Protein AF-A0A5S5BN39-F1 (afdb_monomer_lite)

Sequence (90 aa):
MGIPLRDYDEMTPHELAIFIEENQKREKFMHDERVTQAYLNAVLQRAKRMPKLEKLIGKAPVKKKPMTDKQMLNVIRALNKQMGGKEVGG

Foldseek 3Di:
DPDDPVVVVVDDPVVVVVVVVVVVVVVVVVVVVVVVVVVVVVVQVPDPDRDDPCVVVNDDPDPDPPDDPVRVVVVVVVVCVVVVHDDDDD

Secondary structure (DSSP, 8-state):
----HHHHHHS-HHHHHHHHHHHHHHHHHHHHHHHHHHHHHHHHHH-SSPPPHHHHS-PPP--PPPPPHHHHHHHHHHHHHHTTPPP---

Organism: NCBI:txid582686

pLDDT: mean 83.04, std 10.42, range [38.88, 97.12]

Structure (mmCIF, N/CA/C/O backbone):
data_AF-A0A5S5BN39-F1
#
_entry.id   AF-A0A5S5BN39-F1
#
loop_
_atom_site.group_PDB
_atom_site.id
_atom_site.type_symbol
_atom_site.label_atom_id
_atom_site.label_alt_id
_atom_site.label_comp_id
_atom_site.label_asym_id
_atom_site.label_entity_id
_atom_site.label_seq_id
_atom_site.pdbx_PDB_ins_code
_atom_site.Cartn_x
_atom_site.Cartn_y
_atom_site.Cartn_z
_atom_site.occupancy
_atom_site.B_iso_or_equiv
_atom_site.auth_seq_id
_atom_site.auth_comp_id
_atom_site.auth_asym_id
_atom_site.auth_atom_id
_atom_site.pdbx_PDB_model_num
ATOM 1 N N . MET A 1 1 ? 14.142 -14.056 -11.513 1.00 60.78 1 MET A N 1
ATOM 2 C CA . MET A 1 1 ? 14.222 -13.530 -12.891 1.00 60.78 1 MET A CA 1
ATOM 3 C C . MET A 1 1 ? 12.880 -13.764 -13.569 1.00 60.78 1 MET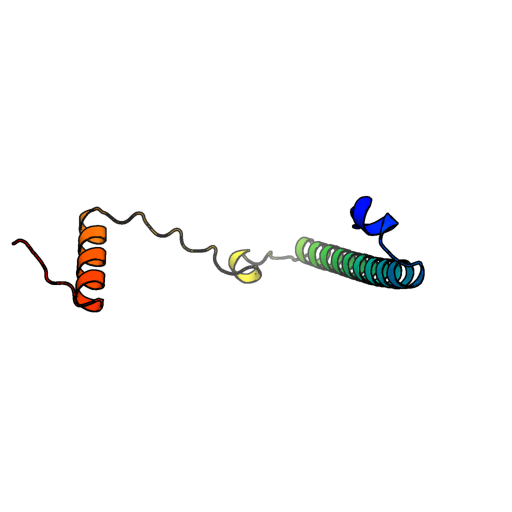 A C 1
ATOM 5 O O . MET A 1 1 ? 12.611 -14.874 -13.997 1.00 60.78 1 MET A O 1
ATOM 9 N N . GLY A 1 2 ? 11.977 -12.784 -13.557 1.00 67.50 2 GLY A N 1
ATOM 10 C CA . GLY A 1 2 ? 10.613 -12.932 -14.094 1.00 67.50 2 GLY A CA 1
ATOM 11 C C . GLY A 1 2 ? 10.516 -12.869 -15.624 1.00 67.50 2 GLY A C 1
ATOM 12 O O . GLY A 1 2 ? 9.534 -12.329 -16.115 1.00 67.50 2 GLY A O 1
ATOM 13 N N . ILE A 1 3 ? 11.532 -13.344 -16.351 1.00 71.75 3 ILE A N 1
ATOM 14 C CA . ILE A 1 3 ? 11.553 -13.354 -17.821 1.00 71.75 3 ILE A CA 1
ATOM 15 C C . ILE A 1 3 ? 11.063 -14.732 -18.293 1.00 71.75 3 ILE A C 1
ATOM 17 O O . ILE A 1 3 ? 11.616 -15.743 -17.844 1.00 71.75 3 ILE A O 1
ATOM 21 N N . PRO A 1 4 ? 10.051 -14.816 -19.171 1.00 75.31 4 PRO A N 1
ATOM 22 C CA . PRO A 1 4 ? 9.737 -16.045 -19.892 1.00 75.31 4 PRO A CA 1
ATOM 23 C C . PRO A 1 4 ? 10.955 -16.500 -20.706 1.00 75.31 4 PRO A C 1
ATOM 25 O O . PRO A 1 4 ? 11.563 -15.690 -21.393 1.00 75.31 4 PRO A O 1
ATOM 28 N N . LEU A 1 5 ? 11.301 -17.792 -20.683 1.00 64.56 5 LEU A N 1
ATOM 29 C CA . LEU A 1 5 ? 12.482 -18.337 -21.388 1.00 64.56 5 LEU A CA 1
ATOM 30 C C . LEU A 1 5 ? 12.576 -17.931 -22.871 1.00 64.56 5 LEU A C 1
ATOM 32 O O . LEU A 1 5 ? 13.671 -17.806 -23.399 1.00 64.56 5 LEU A O 1
ATOM 36 N N . ARG A 1 6 ? 11.437 -17.698 -23.525 1.00 70.44 6 ARG A N 1
ATOM 37 C CA . ARG A 1 6 ? 11.365 -17.250 -24.918 1.00 70.44 6 ARG A CA 1
ATOM 38 C C . ARG A 1 6 ? 11.889 -15.825 -25.122 1.00 70.44 6 ARG A C 1
ATOM 40 O O . ARG A 1 6 ? 12.600 -15.578 -26.084 1.00 70.44 6 ARG A O 1
ATOM 47 N N . ASP A 1 7 ? 11.580 -14.921 -24.200 1.00 67.81 7 ASP A N 1
ATOM 48 C CA . ASP A 1 7 ? 11.997 -13.519 -24.294 1.00 67.81 7 ASP A CA 1
ATOM 49 C C . ASP A 1 7 ? 13.489 -13.364 -23.948 1.00 67.81 7 ASP A C 1
ATOM 51 O O . ASP A 1 7 ? 14.108 -12.367 -24.295 1.00 67.81 7 ASP A O 1
ATOM 55 N N . TYR A 1 8 ? 14.083 -14.358 -23.276 1.00 70.25 8 TYR A N 1
ATOM 56 C CA . TYR A 1 8 ? 15.510 -14.387 -22.956 1.00 70.25 8 TYR A CA 1
ATOM 57 C C . TYR A 1 8 ? 16.389 -14.607 -24.197 1.00 70.25 8 TYR A C 1
ATOM 59 O O . TYR A 1 8 ? 17.406 -13.933 -24.335 1.00 70.25 8 TYR A O 1
ATOM 67 N N . ASP A 1 9 ? 15.986 -15.505 -25.102 1.00 75.56 9 ASP A N 1
ATOM 68 C CA . ASP A 1 9 ? 16.736 -15.803 -26.335 1.00 75.56 9 ASP A CA 1
ATOM 69 C C . ASP A 1 9 ? 16.628 -14.680 -27.381 1.00 75.56 9 ASP A C 1
ATOM 71 O O . ASP A 1 9 ? 17.504 -14.536 -28.234 1.00 75.56 9 ASP A O 1
ATOM 75 N N . GLU A 1 10 ? 15.566 -13.874 -27.316 1.00 82.38 10 GLU A N 1
ATOM 76 C CA . GLU A 1 10 ? 15.335 -12.739 -28.219 1.00 82.38 10 GLU A CA 1
ATOM 77 C C . GLU A 1 10 ? 15.982 -11.428 -27.711 1.00 82.38 10 GLU A C 1
ATOM 79 O O . GLU A 1 10 ? 16.070 -10.459 -28.466 1.00 82.38 10 GLU A O 1
ATOM 84 N N . MET A 1 11 ? 16.466 -11.384 -26.460 1.00 83.00 11 MET A N 1
ATOM 85 C CA . MET A 1 11 ? 17.073 -10.192 -25.851 1.00 83.00 11 MET A CA 1
ATOM 86 C C . MET A 1 11 ? 18.568 -10.060 -26.139 1.00 83.00 11 MET A C 1
ATOM 88 O O . MET A 1 11 ? 19.351 -11.009 -26.064 1.00 83.00 11 MET A O 1
ATOM 92 N N . THR A 1 12 ? 19.006 -8.822 -26.352 1.00 88.62 12 THR A N 1
ATOM 93 C CA . THR A 1 12 ? 20.433 -8.501 -26.385 1.00 88.62 12 THR A CA 1
ATOM 94 C C . THR A 1 12 ? 21.041 -8.523 -24.972 1.00 88.62 12 THR A C 1
ATOM 96 O O . THR A 1 12 ? 20.349 -8.256 -23.982 1.00 88.62 12 THR A O 1
ATOM 99 N N . PRO A 1 13 ? 22.364 -8.747 -24.829 1.00 84.19 13 PRO A N 1
ATOM 100 C CA . PRO A 1 13 ? 23.032 -8.698 -23.524 1.00 84.19 13 PRO A CA 1
ATOM 101 C C . PRO A 1 13 ? 22.834 -7.374 -22.767 1.00 84.19 13 PRO A C 1
ATOM 103 O O . PRO A 1 13 ? 22.824 -7.359 -21.537 1.00 84.19 13 PRO A O 1
ATOM 106 N N . HIS A 1 14 ? 22.666 -6.264 -23.492 1.00 87.19 14 HIS A N 1
ATOM 107 C CA . HIS A 1 14 ? 22.407 -4.951 -22.906 1.00 87.19 14 HIS A CA 1
ATOM 108 C C . HIS A 1 14 ? 21.003 -4.859 -22.294 1.00 87.19 14 HIS A C 1
ATOM 110 O O . HIS A 1 14 ? 20.853 -4.416 -21.157 1.00 87.19 14 HIS A O 1
ATOM 116 N N . GLU A 1 15 ? 19.983 -5.332 -23.010 1.00 86.00 15 GLU A N 1
ATOM 117 C CA . GLU A 1 15 ? 18.600 -5.369 -22.516 1.00 86.00 15 GLU A CA 1
ATOM 118 C C . GLU A 1 15 ? 18.458 -6.315 -21.324 1.00 86.00 15 GLU A C 1
ATOM 120 O O . GLU A 1 15 ? 17.804 -5.978 -20.335 1.00 86.00 15 GLU A O 1
ATOM 125 N N . LEU A 1 16 ? 19.146 -7.459 -21.364 1.00 86.75 16 LEU A N 1
ATOM 126 C CA . LEU A 1 16 ? 19.209 -8.374 -20.231 1.00 86.75 16 LEU A CA 1
ATOM 127 C C . LEU A 1 16 ? 19.828 -7.698 -18.998 1.00 86.75 16 LEU A C 1
ATOM 129 O O . LEU A 1 16 ? 19.302 -7.845 -17.895 1.00 86.75 16 LEU A O 1
ATOM 133 N N . ALA A 1 17 ? 20.913 -6.935 -19.163 1.00 87.31 17 ALA A N 1
ATOM 134 C CA . ALA A 1 17 ? 21.538 -6.210 -18.058 1.00 87.31 17 ALA A CA 1
ATOM 135 C C . ALA A 1 17 ? 20.581 -5.183 -17.426 1.00 87.31 17 ALA A C 1
ATOM 137 O O . ALA A 1 17 ? 20.460 -5.141 -16.200 1.00 87.31 17 ALA A O 1
ATOM 138 N N . ILE A 1 18 ? 19.844 -4.426 -18.248 1.00 89.25 18 ILE A N 1
ATOM 139 C CA . ILE A 1 18 ? 18.816 -3.481 -17.781 1.00 89.25 18 ILE A CA 1
ATOM 140 C C . ILE A 1 18 ? 17.718 -4.220 -17.009 1.00 89.25 18 ILE A C 1
ATOM 142 O O . ILE A 1 18 ? 17.327 -3.797 -15.920 1.00 89.25 18 ILE A O 1
ATOM 146 N N . PHE A 1 19 ? 17.240 -5.352 -17.53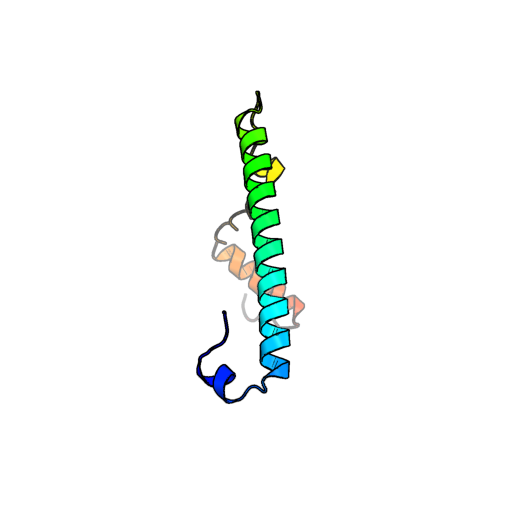0 1.00 88.88 19 PHE A N 1
ATOM 147 C CA . PHE A 1 19 ? 16.209 -6.134 -16.854 1.00 88.88 19 PHE A CA 1
ATOM 148 C C . PHE A 1 19 ? 16.684 -6.652 -15.493 1.00 88.88 19 PHE A C 1
ATOM 150 O O . PHE A 1 19 ? 15.936 -6.615 -14.515 1.00 88.88 19 PHE A O 1
ATOM 157 N N . ILE A 1 20 ? 17.922 -7.146 -15.417 1.00 88.81 20 ILE A N 1
ATOM 158 C CA . ILE A 1 20 ? 18.516 -7.624 -14.165 1.00 88.81 20 ILE A CA 1
ATOM 159 C C . ILE A 1 20 ? 18.586 -6.485 -13.147 1.00 88.81 20 ILE A C 1
ATOM 161 O O . ILE A 1 20 ? 18.204 -6.684 -11.993 1.00 88.81 20 ILE A O 1
ATOM 165 N N . GLU A 1 21 ? 19.021 -5.298 -13.566 1.00 91.81 21 GLU A N 1
ATOM 166 C CA . GLU A 1 21 ? 19.100 -4.123 -12.698 1.00 91.81 21 GLU A CA 1
ATOM 167 C C . GLU A 1 21 ? 17.719 -3.725 -12.154 1.00 91.81 21 GLU A C 1
ATOM 169 O O . GLU A 1 21 ? 17.542 -3.556 -10.945 1.00 91.81 21 GLU A O 1
ATOM 174 N N . GLU A 1 22 ? 16.708 -3.645 -13.020 1.00 91.88 22 GLU A N 1
ATOM 175 C CA . GLU A 1 22 ? 15.330 -3.348 -12.614 1.00 91.88 22 GLU A CA 1
ATOM 176 C C . GLU A 1 22 ? 14.753 -4.430 -11.692 1.00 91.88 22 GLU A C 1
ATOM 178 O O . GLU A 1 22 ? 14.077 -4.130 -10.703 1.00 91.88 22 GLU A O 1
ATOM 183 N N . ASN A 1 23 ? 15.068 -5.703 -11.948 1.00 91.00 23 ASN A N 1
ATOM 184 C CA . ASN A 1 23 ? 14.664 -6.797 -11.073 1.00 91.00 23 ASN A CA 1
ATOM 185 C C . ASN A 1 23 ? 15.297 -6.661 -9.681 1.00 91.00 23 ASN A C 1
ATOM 187 O O . ASN A 1 23 ? 14.593 -6.794 -8.683 1.00 91.00 23 ASN A O 1
ATOM 191 N N . GLN A 1 24 ? 16.586 -6.325 -9.602 1.00 92.81 24 GLN A N 1
ATOM 192 C CA . GLN A 1 24 ? 17.279 -6.091 -8.333 1.00 92.81 24 GLN A CA 1
ATOM 193 C C . GLN A 1 24 ? 16.696 -4.900 -7.566 1.00 92.81 24 GLN A C 1
ATOM 195 O O . GLN A 1 24 ? 16.470 -5.003 -6.358 1.00 92.81 24 GLN A O 1
ATOM 200 N N . LYS A 1 25 ? 16.399 -3.787 -8.249 1.00 94.44 25 LYS A N 1
ATOM 201 C CA . LYS A 1 25 ? 15.726 -2.629 -7.637 1.00 94.44 25 LYS A CA 1
ATOM 202 C C . LYS A 1 25 ? 14.368 -3.019 -7.064 1.00 94.44 25 LYS A C 1
ATOM 204 O O . LYS A 1 25 ? 14.058 -2.665 -5.926 1.00 94.44 25 LYS A O 1
ATOM 209 N N . ARG A 1 26 ? 13.578 -3.782 -7.824 1.00 93.75 26 ARG A N 1
ATOM 210 C CA . ARG A 1 26 ? 12.271 -4.274 -7.379 1.00 93.75 26 ARG A CA 1
ATOM 211 C C . ARG A 1 26 ? 12.395 -5.199 -6.172 1.00 93.75 26 ARG A C 1
ATOM 213 O O . ARG A 1 26 ? 11.651 -5.022 -5.215 1.00 93.75 26 ARG A O 1
ATOM 220 N N . GLU A 1 27 ? 13.326 -6.149 -6.185 1.00 94.19 27 GLU A N 1
ATOM 221 C CA . GLU A 1 27 ? 13.560 -7.046 -5.046 1.00 94.19 27 GLU A CA 1
ATOM 222 C C . GLU A 1 27 ? 13.984 -6.272 -3.793 1.00 94.19 27 GLU A C 1
ATOM 224 O O . GLU A 1 27 ? 13.465 -6.532 -2.707 1.00 94.19 27 GLU A O 1
ATOM 229 N N . LYS A 1 28 ? 14.854 -5.264 -3.940 1.00 95.75 28 LYS A N 1
ATOM 230 C CA . LYS A 1 28 ? 15.247 -4.385 -2.834 1.00 95.75 28 LYS A CA 1
ATOM 231 C C . LYS A 1 28 ? 14.050 -3.622 -2.266 1.00 95.75 28 LYS A C 1
ATOM 233 O O . LYS A 1 28 ? 13.831 -3.652 -1.060 1.00 95.75 28 LYS A O 1
ATOM 238 N N . PHE A 1 29 ? 13.240 -3.004 -3.125 1.00 96.12 29 PHE A N 1
ATOM 239 C CA . PHE A 1 29 ? 12.022 -2.311 -2.702 1.00 96.12 29 PHE A CA 1
ATOM 240 C C . PHE A 1 29 ? 11.065 -3.250 -1.949 1.00 96.12 29 PHE A C 1
ATOM 242 O O . PHE A 1 29 ? 10.585 -2.912 -0.871 1.00 96.12 29 PHE A O 1
ATOM 249 N N . MET A 1 30 ? 10.834 -4.456 -2.478 1.00 95.38 30 MET A N 1
ATOM 250 C CA . MET A 1 30 ? 9.972 -5.463 -1.845 1.00 95.38 30 MET A CA 1
ATOM 251 C C . MET A 1 30 ? 10.529 -5.925 -0.494 1.00 95.38 30 MET A C 1
ATOM 253 O O . MET A 1 30 ? 9.768 -6.209 0.431 1.00 95.38 30 MET A O 1
ATOM 257 N N . HIS A 1 31 ? 11.852 -6.018 -0.361 1.00 96.31 31 HIS A N 1
ATOM 258 C CA . HIS A 1 31 ? 12.497 -6.325 0.908 1.00 96.31 31 HIS A CA 1
ATOM 259 C C . HIS A 1 31 ? 12.276 -5.210 1.939 1.00 96.31 31 HIS A C 1
ATOM 261 O O . HIS A 1 31 ? 11.793 -5.491 3.037 1.00 96.31 31 HIS A O 1
ATOM 267 N N . ASP A 1 32 ? 12.551 -3.958 1.571 1.00 95.75 32 ASP A N 1
ATOM 268 C CA . ASP A 1 32 ? 12.375 -2.791 2.445 1.00 95.75 32 ASP A CA 1
ATOM 269 C C . ASP A 1 32 ? 10.904 -2.624 2.875 1.00 95.75 32 ASP A C 1
ATOM 271 O O . ASP A 1 32 ? 10.603 -2.334 4.040 1.00 95.75 32 ASP A O 1
ATOM 275 N N . GLU A 1 33 ? 9.968 -2.889 1.959 1.00 97.12 33 GLU A N 1
ATOM 276 C CA . GLU A 1 33 ? 8.535 -2.909 2.244 1.00 97.12 33 GLU A CA 1
ATOM 277 C C . GLU A 1 33 ? 8.183 -4.002 3.266 1.00 97.12 33 GLU A C 1
ATOM 279 O O . GLU A 1 33 ? 7.505 -3.722 4.256 1.00 97.12 33 GLU A O 1
ATOM 284 N N . ARG A 1 34 ? 8.688 -5.233 3.094 1.00 95.88 34 ARG A N 1
ATOM 285 C CA . ARG A 1 34 ? 8.456 -6.341 4.043 1.00 95.88 34 ARG A CA 1
ATOM 286 C C . ARG A 1 34 ? 9.027 -6.051 5.427 1.00 95.88 34 ARG A C 1
ATOM 288 O O . ARG A 1 34 ? 8.372 -6.354 6.424 1.00 95.88 34 ARG A O 1
ATOM 295 N N . VAL A 1 35 ? 10.222 -5.465 5.508 1.00 96.69 35 VAL A N 1
ATOM 296 C CA . VAL A 1 35 ? 10.837 -5.069 6.787 1.00 96.69 35 VAL A CA 1
ATOM 297 C C . VAL A 1 35 ? 9.969 -4.026 7.485 1.00 96.69 35 VAL A C 1
ATOM 299 O O . VAL A 1 35 ? 9.655 -4.163 8.670 1.00 96.69 35 VAL A O 1
ATOM 302 N N . THR A 1 36 ? 9.510 -3.024 6.736 1.00 95.44 36 THR A N 1
ATOM 303 C CA . THR A 1 36 ? 8.611 -1.984 7.246 1.00 95.44 36 THR A CA 1
ATOM 304 C C . THR A 1 36 ? 7.288 -2.581 7.731 1.00 95.44 36 THR A C 1
ATOM 306 O O . THR A 1 36 ? 6.848 -2.288 8.843 1.00 95.44 36 THR A O 1
ATOM 309 N N . GLN A 1 37 ? 6.675 -3.475 6.951 1.00 95.25 37 GLN A N 1
ATOM 310 C CA . GLN A 1 37 ? 5.455 -4.188 7.340 1.00 95.25 37 GLN A CA 1
ATOM 311 C C . GLN A 1 37 ? 5.657 -5.008 8.622 1.00 95.25 37 GLN A C 1
ATOM 313 O O . GLN A 1 37 ? 4.829 -4.940 9.530 1.00 95.25 37 GLN A O 1
ATOM 318 N N . ALA A 1 38 ? 6.763 -5.749 8.740 1.00 94.56 38 ALA A N 1
ATOM 319 C CA . ALA A 1 38 ? 7.085 -6.524 9.938 1.00 94.56 38 ALA A CA 1
ATOM 320 C C . ALA A 1 38 ? 7.245 -5.625 11.174 1.00 94.56 38 ALA A C 1
ATOM 322 O O . ALA A 1 38 ? 6.706 -5.934 12.240 1.00 94.56 38 ALA A O 1
ATOM 323 N N . TYR A 1 39 ? 7.923 -4.485 11.022 1.00 93.75 39 TYR A N 1
ATOM 324 C CA . TYR A 1 39 ? 8.072 -3.495 12.084 1.00 93.75 39 TYR A CA 1
ATOM 325 C C . TYR A 1 39 ? 6.718 -2.932 12.536 1.00 93.75 39 TYR A C 1
ATOM 327 O O . TYR A 1 39 ? 6.397 -2.974 13.726 1.00 93.75 39 TYR A O 1
ATOM 335 N N . LEU A 1 40 ? 5.893 -2.462 11.597 1.00 91.12 40 LEU A N 1
ATOM 336 C CA . LEU A 1 40 ? 4.567 -1.916 11.894 1.00 91.12 40 LEU A CA 1
ATOM 337 C C . LEU A 1 40 ? 3.659 -2.960 12.554 1.00 91.12 40 LEU A C 1
ATOM 339 O O . LEU A 1 40 ? 2.961 -2.645 13.519 1.00 91.12 40 LEU A O 1
ATOM 343 N N . ASN A 1 41 ? 3.723 -4.216 12.108 1.00 90.19 41 ASN A N 1
ATOM 344 C CA . ASN A 1 41 ? 3.003 -5.321 12.734 1.00 90.19 41 ASN A CA 1
ATOM 345 C C . ASN A 1 41 ? 3.462 -5.560 14.176 1.00 90.19 41 ASN A C 1
ATOM 347 O O . ASN A 1 41 ? 2.627 -5.731 15.062 1.00 90.19 41 ASN A O 1
ATOM 351 N N . ALA A 1 42 ? 4.768 -5.523 14.447 1.00 90.44 42 ALA A N 1
ATOM 352 C CA . ALA A 1 42 ? 5.298 -5.686 15.799 1.00 90.44 42 ALA A CA 1
ATOM 353 C C . ALA A 1 42 ? 4.925 -4.516 16.730 1.00 90.44 42 ALA A C 1
ATOM 355 O O . ALA A 1 42 ? 4.755 -4.710 17.937 1.00 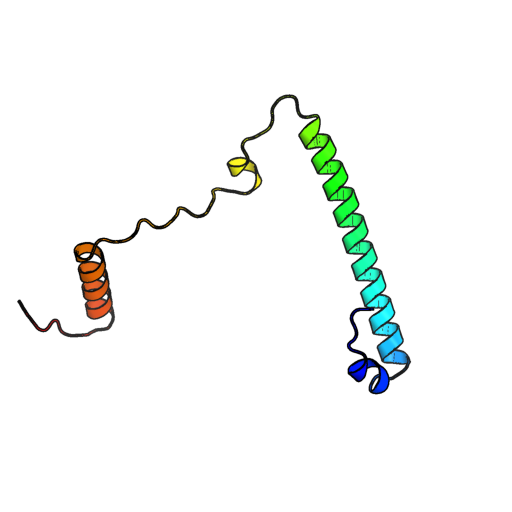90.44 42 ALA A O 1
ATOM 356 N N . VAL A 1 43 ? 4.809 -3.298 16.195 1.00 89.12 43 VAL A N 1
ATOM 357 C CA . VAL A 1 43 ? 4.285 -2.136 16.931 1.00 89.12 43 VAL A CA 1
ATOM 358 C C . VAL A 1 43 ? 2.801 -2.329 17.236 1.00 89.12 43 VAL A C 1
ATOM 360 O O . VAL A 1 43 ? 2.380 -2.146 18.377 1.00 89.12 43 VAL A O 1
ATOM 363 N N . LEU A 1 44 ? 2.018 -2.761 16.245 1.00 86.62 44 LEU A N 1
ATOM 364 C CA . LEU A 1 44 ? 0.586 -3.008 16.389 1.00 86.62 44 LEU A CA 1
ATOM 365 C C . LEU A 1 44 ? 0.301 -4.120 17.413 1.00 86.62 44 LEU A C 1
ATOM 367 O O . LEU A 1 44 ? -0.543 -3.940 18.284 1.00 86.62 44 LEU A O 1
ATOM 371 N N . GLN A 1 45 ? 1.061 -5.219 17.387 1.00 86.38 45 GLN A N 1
ATOM 372 C CA . GLN A 1 45 ? 0.965 -6.302 18.377 1.00 86.38 45 GLN A CA 1
ATOM 373 C C . GLN A 1 45 ? 1.259 -5.837 19.808 1.00 86.38 45 GLN A C 1
ATOM 375 O O . GLN A 1 45 ? 0.671 -6.349 20.757 1.00 86.38 45 GLN A O 1
ATOM 380 N N . ARG A 1 46 ? 2.162 -4.864 19.976 1.00 88.38 46 ARG A N 1
ATOM 381 C CA . ARG A 1 46 ? 2.518 -4.295 21.285 1.00 88.38 46 ARG A CA 1
ATOM 382 C C . ARG A 1 46 ? 1.587 -3.171 21.733 1.00 88.38 46 ARG A C 1
ATOM 384 O O . ARG A 1 46 ? 1.715 -2.684 22.858 1.00 88.38 46 ARG A O 1
ATOM 391 N N . ALA A 1 47 ? 0.647 -2.743 20.893 1.00 86.12 47 ALA A N 1
ATOM 392 C CA . ALA A 1 47 ? -0.284 -1.687 21.247 1.00 86.12 47 ALA A CA 1
ATOM 393 C C . ALA A 1 47 ? -1.211 -2.147 22.383 1.00 86.12 47 ALA A C 1
ATOM 395 O O . ALA A 1 47 ? -1.957 -3.114 22.255 1.00 86.12 47 ALA A O 1
ATOM 396 N N . LYS A 1 48 ? -1.232 -1.391 23.488 1.00 79.50 48 LYS A N 1
ATOM 397 C CA . LYS A 1 48 ? -2.095 -1.658 24.657 1.00 79.50 48 LYS A CA 1
ATOM 398 C C . LYS A 1 48 ? -3.587 -1.737 24.303 1.00 79.50 48 LYS A C 1
ATOM 400 O O . LYS A 1 48 ? -4.360 -2.388 24.998 1.00 79.50 48 LYS A O 1
ATOM 405 N N . ARG A 1 49 ? -4.004 -1.049 23.236 1.00 83.81 49 ARG A N 1
ATOM 406 C CA . ARG A 1 49 ? -5.363 -1.103 22.700 1.00 83.81 49 ARG A CA 1
ATOM 407 C C . ARG A 1 49 ? -5.307 -1.174 21.181 1.00 83.81 49 ARG A C 1
ATOM 409 O O . ARG A 1 49 ? -4.971 -0.187 20.531 1.00 83.81 49 ARG A O 1
ATOM 416 N N . MET A 1 50 ? -5.691 -2.323 20.636 1.00 82.31 50 MET A N 1
ATOM 417 C CA . MET A 1 50 ? -5.819 -2.506 19.195 1.00 82.31 50 MET A CA 1
ATOM 418 C C . MET A 1 50 ? -6.927 -1.596 18.641 1.00 82.31 50 MET A C 1
ATOM 420 O O . MET A 1 50 ? -8.066 -1.651 19.125 1.00 82.31 50 MET A O 1
ATOM 424 N N . PRO A 1 51 ? -6.634 -0.736 17.651 1.00 81.06 51 PRO A N 1
ATOM 425 C CA . PRO A 1 51 ? -7.671 0.002 16.945 1.00 81.06 51 PRO A CA 1
ATOM 426 C C . PRO A 1 51 ? -8.555 -0.970 16.151 1.00 81.06 51 PRO A C 1
ATOM 428 O O . PRO A 1 51 ? -8.115 -2.036 15.723 1.00 81.06 51 PRO A O 1
ATOM 431 N N . LYS A 1 52 ? -9.826 -0.606 15.948 1.00 82.62 52 LYS A N 1
ATOM 432 C CA . LYS A 1 52 ? -10.729 -1.394 15.101 1.00 82.62 52 LYS A CA 1
ATOM 433 C C . LYS A 1 52 ? -10.184 -1.459 13.677 1.00 82.62 52 LYS A C 1
ATOM 435 O O . LYS A 1 52 ? -9.758 -0.434 13.146 1.00 82.62 52 LYS A O 1
ATOM 440 N N . LEU A 1 53 ? -10.283 -2.630 13.052 1.00 75.56 53 LEU A N 1
ATOM 441 C CA . LEU A 1 53 ? -9.805 -2.856 11.691 1.00 75.56 53 LEU A CA 1
ATOM 442 C C . LEU A 1 53 ? -10.428 -1.860 10.699 1.00 75.56 53 LEU A C 1
ATOM 444 O O . LEU A 1 53 ? -9.710 -1.302 9.876 1.00 75.56 53 LEU A O 1
ATOM 448 N N . GLU A 1 54 ? -11.714 -1.515 10.852 1.00 81.38 54 GLU A N 1
ATOM 449 C CA . GLU A 1 54 ? -12.376 -0.557 9.950 1.00 81.38 54 GLU A CA 1
ATOM 450 C C . GLU A 1 54 ? -11.791 0.863 10.014 1.00 81.38 54 GLU A C 1
ATOM 452 O O . GLU A 1 54 ? -11.973 1.648 9.084 1.00 81.38 54 GLU A O 1
ATOM 457 N N . LYS A 1 55 ? -11.100 1.216 11.107 1.00 79.19 55 LYS A N 1
ATOM 458 C CA . LYS A 1 55 ? -10.375 2.490 11.211 1.00 79.19 55 LYS A CA 1
ATOM 459 C C . LYS A 1 55 ? -9.036 2.462 10.477 1.00 79.19 55 LYS A C 1
ATOM 461 O O . LYS A 1 55 ? -8.544 3.525 10.126 1.00 79.19 55 LYS A O 1
ATOM 466 N N . LEU A 1 56 ? -8.449 1.279 10.291 1.00 77.00 56 LEU A N 1
ATOM 467 C CA . LEU A 1 56 ? -7.136 1.103 9.671 1.00 77.00 56 LEU A CA 1
ATOM 468 C C . LEU A 1 56 ? -7.234 0.889 8.158 1.00 77.00 56 LEU A C 1
ATOM 470 O O . LEU A 1 56 ? -6.487 1.508 7.412 1.00 77.00 56 LEU A O 1
ATOM 474 N N . ILE A 1 57 ? -8.154 0.031 7.709 1.00 80.38 57 ILE A N 1
ATOM 475 C CA . ILE A 1 57 ? -8.286 -0.363 6.292 1.00 80.38 57 ILE A CA 1
ATOM 476 C C . ILE A 1 57 ? -9.552 0.192 5.623 1.00 80.38 57 ILE A C 1
ATOM 478 O O . ILE A 1 57 ? -9.864 -0.150 4.486 1.00 80.38 57 ILE A O 1
ATOM 482 N N . GLY A 1 58 ? -10.297 1.045 6.330 1.00 80.44 58 GLY A N 1
ATOM 483 C CA . GLY A 1 58 ? -11.600 1.537 5.893 1.00 80.44 58 GLY A CA 1
ATOM 484 C C . GLY A 1 58 ? -12.733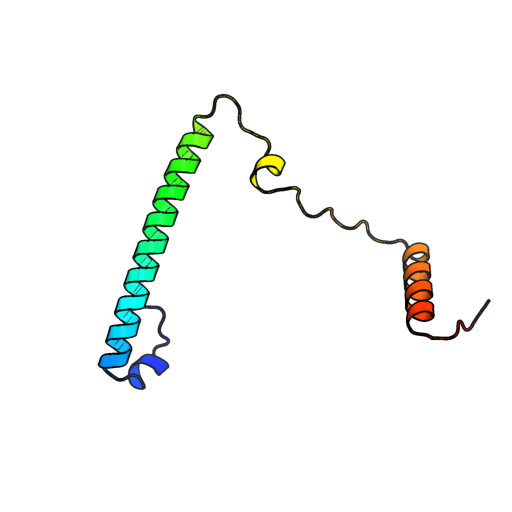 0.536 6.138 1.00 80.44 58 GLY A C 1
ATOM 485 O O . GLY A 1 58 ? -12.536 -0.595 6.586 1.00 80.44 58 GLY A O 1
ATOM 486 N N . LYS A 1 59 ? -13.972 0.967 5.876 1.00 78.31 59 LYS A N 1
ATOM 487 C CA . LYS A 1 59 ? -15.143 0.087 5.990 1.00 78.31 59 LYS A CA 1
ATOM 488 C C . LYS A 1 59 ? -15.110 -0.937 4.860 1.00 78.31 59 LYS A C 1
ATOM 490 O O . LYS A 1 59 ? -14.926 -0.562 3.704 1.00 78.31 59 LYS A O 1
ATOM 495 N N . ALA A 1 60 ? -15.371 -2.203 5.188 1.00 70.06 60 ALA A N 1
ATOM 496 C CA . ALA A 1 60 ? -15.659 -3.206 4.171 1.00 70.06 60 ALA A CA 1
ATOM 497 C C . ALA A 1 60 ? -16.766 -2.680 3.236 1.00 70.06 60 ALA A C 1
ATOM 499 O O . ALA A 1 60 ? -17.698 -2.023 3.725 1.00 70.06 60 ALA A O 1
ATOM 500 N N . PRO A 1 61 ? -16.690 -2.940 1.917 1.00 72.12 61 PRO A N 1
ATOM 501 C CA . PRO A 1 61 ? -17.750 -2.548 1.005 1.00 72.12 61 PRO A CA 1
ATOM 502 C C . PRO A 1 61 ? -19.066 -3.103 1.543 1.00 72.12 61 PRO A C 1
ATOM 504 O O . PRO A 1 61 ? -19.188 -4.301 1.814 1.00 72.12 61 PRO A O 1
ATOM 507 N N . VAL A 1 62 ? -20.036 -2.213 1.762 1.00 73.00 62 VAL A N 1
ATOM 508 C CA . VAL A 1 62 ? -21.364 -2.606 2.232 1.00 73.00 62 VAL A CA 1
ATOM 509 C C . VAL A 1 62 ? -21.890 -3.605 1.213 1.00 73.00 62 VAL A C 1
ATOM 511 O O . VAL A 1 62 ? -22.090 -3.241 0.053 1.00 73.00 62 VAL A O 1
ATOM 514 N N . LYS A 1 63 ? -22.075 -4.870 1.622 1.00 69.38 63 LYS A N 1
ATOM 515 C CA . LYS A 1 63 ? -22.728 -5.872 0.776 1.00 69.38 63 LYS A CA 1
ATOM 516 C C . LYS A 1 63 ? -24.045 -5.257 0.318 1.00 69.38 63 LYS A C 1
ATOM 518 O O . LYS A 1 63 ? -24.925 -5.005 1.144 1.00 69.38 63 LYS A O 1
ATOM 523 N N . LYS A 1 64 ? -24.150 -4.944 -0.978 1.00 73.62 64 LYS A N 1
ATOM 524 C CA . LYS A 1 64 ? -25.392 -4.431 -1.555 1.00 73.62 64 LYS A CA 1
ATOM 525 C C . LYS A 1 64 ? -26.460 -5.471 -1.239 1.00 73.62 64 LYS A C 1
ATOM 527 O O . LYS A 1 64 ? -26.287 -6.645 -1.565 1.00 73.62 64 LYS A O 1
ATOM 532 N N . LYS A 1 65 ? -27.511 -5.062 -0.524 1.00 79.31 65 LYS A N 1
ATOM 533 C CA . LYS A 1 65 ? -28.633 -5.957 -0.235 1.00 79.31 65 LYS A CA 1
ATOM 534 C C . LYS A 1 65 ? -29.196 -6.447 -1.577 1.00 79.31 65 LYS A C 1
ATOM 536 O O . LYS A 1 65 ? -29.296 -5.622 -2.490 1.00 79.31 65 LYS A O 1
ATOM 541 N N . PRO A 1 66 ? -29.539 -7.739 -1.716 1.00 81.31 66 PRO A N 1
ATOM 542 C CA . PRO A 1 66 ? -30.236 -8.207 -2.905 1.00 81.31 66 PRO A CA 1
ATOM 543 C C . PRO A 1 66 ? -31.518 -7.383 -3.073 1.00 81.31 66 PRO A C 1
ATOM 545 O O . PRO A 1 66 ? -32.282 -7.220 -2.119 1.00 81.31 66 PRO A O 1
ATOM 548 N N . MET A 1 67 ? -31.693 -6.788 -4.254 1.00 82.12 67 MET A N 1
ATOM 549 C CA . MET A 1 67 ? -32.900 -6.030 -4.577 1.00 82.12 67 MET A CA 1
ATOM 550 C C . MET A 1 67 ? -34.067 -6.998 -4.735 1.00 82.12 67 MET A C 1
ATOM 552 O O . MET A 1 67 ? -33.911 -8.059 -5.332 1.00 82.12 67 MET A O 1
ATOM 556 N N . THR A 1 68 ? -35.236 -6.623 -4.223 1.00 88.50 68 THR A N 1
ATOM 557 C CA . THR A 1 68 ? -36.472 -7.355 -4.527 1.00 88.50 68 THR A CA 1
ATOM 558 C C . THR A 1 68 ? -36.889 -7.110 -5.977 1.00 88.50 68 THR A C 1
ATOM 560 O O . THR A 1 68 ? -36.540 -6.077 -6.553 1.00 88.50 68 THR A O 1
ATOM 563 N N . ASP A 1 69 ? -37.698 -7.996 -6.557 1.00 84.94 69 ASP A N 1
ATOM 564 C CA . ASP A 1 69 ? -38.174 -7.871 -7.947 1.00 84.94 69 ASP A CA 1
ATOM 565 C C . ASP A 1 69 ? -38.828 -6.508 -8.221 1.00 84.94 69 ASP A C 1
ATOM 567 O O . ASP A 1 69 ? -38.593 -5.877 -9.250 1.00 84.94 69 ASP A O 1
ATOM 571 N N . LYS A 1 70 ? -39.583 -5.984 -7.244 1.00 85.62 70 LYS A N 1
ATOM 572 C CA . LYS A 1 70 ? -40.188 -4.643 -7.310 1.00 85.62 70 LYS A CA 1
ATOM 573 C C . LYS A 1 70 ? -39.141 -3.528 -7.356 1.00 85.62 70 LYS A C 1
ATOM 575 O O . LYS A 1 70 ? -39.305 -2.557 -8.089 1.00 85.62 70 LYS A O 1
ATOM 580 N N . GLN A 1 71 ? -38.074 -3.644 -6.569 1.00 86.56 71 GLN A N 1
ATOM 581 C CA . GLN A 1 71 ? -36.982 -2.669 -6.574 1.00 86.56 71 GLN A CA 1
ATOM 582 C C . GLN A 1 71 ? -36.206 -2.724 -7.890 1.00 86.56 71 GLN A C 1
ATOM 584 O O . GLN A 1 71 ? -35.891 -1.676 -8.447 1.00 86.56 71 GLN A O 1
ATOM 589 N N . MET A 1 72 ? -35.964 -3.926 -8.416 1.00 86.50 72 MET A N 1
ATOM 590 C CA . MET A 1 72 ? -35.311 -4.119 -9.707 1.00 86.50 72 MET A CA 1
ATOM 591 C C . MET A 1 72 ? -36.139 -3.517 -10.845 1.00 86.50 72 MET A C 1
ATOM 593 O O . MET A 1 72 ? -35.604 -2.768 -11.659 1.00 86.50 72 MET A O 1
ATOM 597 N N . LEU A 1 73 ? -37.455 -3.748 -10.84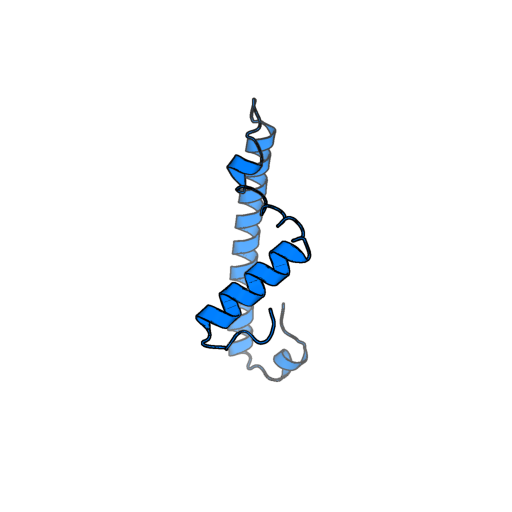9 1.00 88.25 73 LEU A N 1
ATOM 598 C CA . LEU A 1 73 ? -38.368 -3.158 -11.826 1.00 88.25 73 LEU A CA 1
ATOM 599 C C . LEU A 1 73 ? -38.342 -1.624 -11.785 1.00 88.25 73 LEU A C 1
ATOM 601 O O . LEU A 1 73 ? -38.287 -0.979 -12.828 1.00 88.25 73 LEU A O 1
ATOM 605 N N . ASN A 1 74 ? -38.330 -1.030 -10.591 1.00 86.94 74 ASN A N 1
ATOM 606 C CA . ASN A 1 74 ? -38.256 0.425 -10.441 1.00 86.94 74 ASN A CA 1
ATOM 607 C C . ASN A 1 74 ? -36.928 0.998 -10.952 1.00 86.94 74 ASN A C 1
ATOM 609 O O . ASN A 1 74 ? -36.923 2.054 -11.583 1.00 86.94 74 ASN A O 1
ATOM 613 N N . VAL A 1 75 ? -35.812 0.300 -10.721 1.00 86.31 75 VAL A N 1
ATOM 614 C CA . VAL A 1 75 ? -34.499 0.688 -11.257 1.00 86.31 75 VAL A CA 1
ATOM 615 C C . VAL A 1 75 ? -34.493 0.601 -12.782 1.00 86.31 75 VAL A C 1
ATOM 617 O O . VAL A 1 75 ? -34.045 1.538 -13.438 1.00 86.31 75 VAL A O 1
ATOM 620 N N . ILE A 1 76 ? -35.043 -0.472 -13.354 1.00 86.69 76 ILE A N 1
ATOM 621 C CA . ILE A 1 76 ? -35.147 -0.646 -14.808 1.00 86.69 76 ILE A CA 1
ATOM 622 C 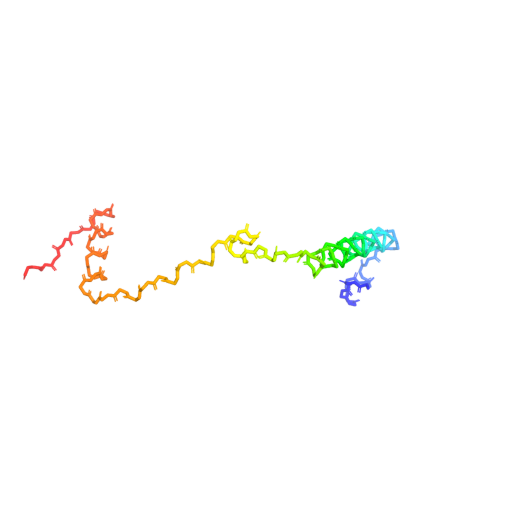C . ILE A 1 76 ? -36.014 0.456 -15.424 1.00 86.69 76 ILE A C 1
ATOM 624 O O . ILE A 1 76 ? -35.613 1.049 -16.419 1.00 86.69 76 ILE A O 1
ATOM 628 N N . ARG A 1 77 ? -37.159 0.794 -14.817 1.00 85.81 77 ARG A N 1
ATOM 629 C CA . ARG A 1 77 ? -38.020 1.901 -15.271 1.00 85.81 77 ARG A CA 1
ATOM 630 C C . ARG A 1 77 ? -37.304 3.249 -15.217 1.00 85.81 77 ARG A C 1
ATOM 632 O O . ARG A 1 77 ? -37.348 4.004 -16.185 1.00 85.81 77 ARG A O 1
ATOM 639 N N . ALA A 1 78 ? -36.603 3.532 -14.119 1.00 85.75 78 ALA A N 1
ATOM 640 C CA . ALA A 1 78 ? -35.831 4.763 -13.971 1.00 85.75 78 ALA A CA 1
ATOM 641 C C . ALA A 1 78 ? -34.725 4.878 -15.034 1.00 85.75 78 ALA A C 1
ATOM 643 O O . ALA A 1 78 ? -34.592 5.925 -15.666 1.00 85.75 78 ALA A O 1
ATOM 644 N N . LEU A 1 79 ? -33.988 3.790 -15.279 1.00 85.69 79 LEU A N 1
ATOM 645 C CA . LEU A 1 79 ? -32.959 3.721 -16.320 1.00 85.69 79 LEU A CA 1
ATOM 646 C C . LEU A 1 79 ? -33.558 3.876 -17.721 1.00 85.69 79 LEU A C 1
ATOM 648 O O . LEU A 1 79 ? -33.041 4.649 -18.523 1.00 85.69 79 LEU A O 1
ATOM 652 N N . ASN A 1 80 ? -34.675 3.202 -17.999 1.00 86.12 80 ASN A N 1
ATOM 653 C CA . ASN A 1 80 ? -35.365 3.276 -19.284 1.00 86.12 80 ASN A CA 1
ATOM 654 C C . ASN A 1 80 ? -35.832 4.710 -19.585 1.00 86.12 80 ASN A C 1
ATOM 656 O O . ASN A 1 80 ? -35.603 5.228 -20.675 1.00 86.12 80 ASN A O 1
ATOM 660 N N . LYS A 1 81 ? -36.391 5.397 -18.581 1.00 85.62 81 LYS A N 1
ATOM 661 C CA . LYS A 1 81 ? -36.791 6.806 -18.679 1.00 85.62 81 LYS A CA 1
ATOM 662 C C . LYS A 1 81 ? -35.598 7.736 -18.904 1.00 85.62 81 LYS A C 1
ATOM 664 O O . LYS A 1 81 ? -35.690 8.660 -19.707 1.00 85.62 81 LYS A O 1
ATOM 669 N N . GLN A 1 82 ? -34.479 7.494 -18.222 1.00 85.75 82 GLN A N 1
ATOM 670 C CA . GLN A 1 82 ? -33.257 8.283 -18.390 1.00 85.75 82 GLN A CA 1
ATOM 671 C C . GLN A 1 82 ? -32.618 8.081 -19.776 1.00 85.75 82 GLN A C 1
ATOM 673 O O . GLN A 1 82 ? -32.023 9.011 -20.313 1.00 85.75 82 GLN A O 1
ATOM 678 N N . MET A 1 83 ? -32.774 6.895 -20.369 1.00 85.69 83 MET A N 1
ATOM 679 C CA . MET A 1 83 ? -32.293 6.564 -21.716 1.00 85.69 83 MET A CA 1
ATOM 680 C C . MET A 1 83 ? -33.296 6.894 -22.836 1.00 85.69 83 MET A C 1
ATOM 682 O O . MET A 1 83 ? -33.031 6.598 -23.998 1.00 85.69 83 MET A O 1
ATOM 686 N N . GLY A 1 84 ? -34.431 7.527 -22.514 1.00 81.06 84 GLY A N 1
ATOM 687 C CA . GLY A 1 84 ? -35.421 7.974 -23.500 1.00 81.06 84 GLY A CA 1
ATOM 688 C C . GLY A 1 84 ? -36.330 6.872 -24.056 1.00 81.06 84 GLY A C 1
ATOM 689 O O . GLY A 1 84 ? -37.017 7.093 -25.054 1.00 81.06 84 GLY A O 1
ATOM 690 N N . GLY A 1 85 ? -36.360 5.693 -23.432 1.00 76.56 85 GLY A N 1
ATOM 691 C CA . GLY A 1 85 ? -37.294 4.633 -23.795 1.00 76.56 85 GLY A CA 1
ATOM 692 C C . GLY A 1 85 ? -38.723 4.932 -23.331 1.00 76.56 85 GLY A C 1
ATOM 693 O O . GLY A 1 85 ? -38.952 5.643 -22.351 1.00 76.56 85 GLY A O 1
ATOM 694 N N . LYS A 1 86 ? -39.711 4.394 -24.054 1.00 72.44 86 LYS A N 1
ATOM 695 C CA . LYS A 1 86 ? -41.137 4.526 -23.720 1.00 72.44 86 LYS A CA 1
ATOM 696 C C . LYS A 1 86 ? -41.591 3.332 -22.884 1.00 72.44 86 LYS A C 1
ATOM 698 O O . LYS A 1 86 ? -41.274 2.190 -23.211 1.00 72.44 86 LYS A O 1
ATOM 703 N N . GLU A 1 87 ? -42.334 3.594 -21.813 1.00 64.75 87 GLU A N 1
ATOM 704 C CA . GLU A 1 87 ? -42.970 2.543 -21.017 1.00 64.75 87 GLU A CA 1
ATOM 705 C C . GLU A 1 87 ? -44.111 1.912 -21.834 1.00 64.75 87 GLU A C 1
ATOM 707 O O . GLU A 1 87 ? -45.010 2.615 -22.292 1.00 64.75 87 GLU A O 1
ATOM 712 N N . VAL A 1 88 ? -44.064 0.594 -22.044 1.00 60.06 88 VAL A N 1
ATOM 713 C CA . VAL A 1 88 ? -45.146 -0.171 -22.679 1.00 60.06 88 VAL A CA 1
ATOM 714 C C . VAL A 1 88 ? -45.772 -1.055 -21.603 1.00 60.06 88 VAL A C 1
ATOM 716 O O . VAL A 1 88 ? -45.172 -2.049 -21.203 1.00 60.06 88 VAL A O 1
ATOM 719 N N . GLY A 1 89 ? -46.957 -0.670 -21.123 1.00 54.47 89 GLY A N 1
ATOM 720 C CA . GLY A 1 89 ? -47.806 -1.496 -20.257 1.00 54.47 89 GLY A CA 1
ATOM 721 C C . GLY A 1 89 ? -48.097 -0.892 -18.881 1.00 54.47 89 GLY A C 1
ATOM 722 O O . GLY A 1 89 ? -47.206 -0.807 -18.032 1.00 54.47 89 GLY A O 1
ATOM 723 N N . GLY A 1 90 ? -49.364 -0.509 -18.690 1.00 38.88 90 GLY A N 1
ATOM 724 C CA . GLY A 1 90 ? -50.033 -0.394 -17.391 1.00 38.88 90 GLY A CA 1
ATOM 725 C C . GLY A 1 90 ? -50.792 -1.674 -17.066 1.00 38.88 90 GLY A C 1
ATOM 726 O O . GLY A 1 90 ? -51.108 -2.414 -18.026 1.00 38.88 90 GLY A O 1
#

Radius of gyration: 27.12 Å; chains: 1; bounding box: 73×27×53 Å